P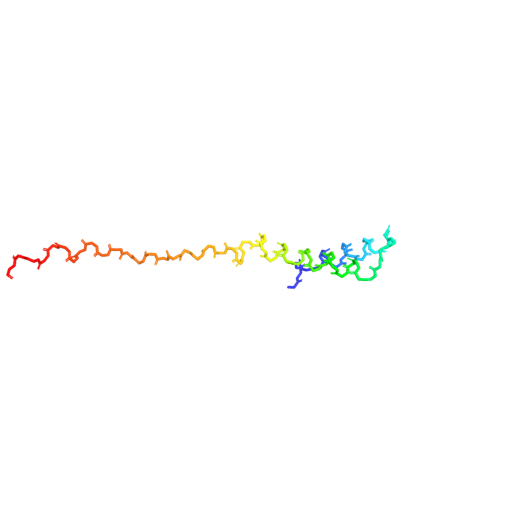rotein AF-A0A9X8VF70-F1 (afdb_monomer)

Radius of gyration: 24.57 Å; Cα contacts (8 Å, |Δi|>4): 9; chains: 1; bounding box: 64×23×58 Å

Mean predicted aligned error: 14.95 Å

Sequence (64 aa):
AGYLMPFFYLGFVTAAFTNFNLVALGVIGVVMAVLYIQLSPKYNKSQVVQAGPANANDLDNELD

pLDDT: mean 72.44, std 13.45, range [48.34, 91.69]

Solvent-accessible surface area (backbone atoms only — not comparable to full-atom values): 4212 Å² total; per-residue (Å²): 122,82,84,54,54,64,58,54,54,49,52,53,53,49,56,75,77,43,96,66,54,73,67,56,56,49,52,53,52,52,52,53,50,53,48,50,52,68,68,36,63,86,67,57,55,68,78,71,74,70,74,64,80,79,70,82,69,78,80,80,74,90,84,130

Structure (mmCIF, N/CA/C/O backbone):
data_AF-A0A9X8VF70-F1
#
_entry.id   AF-A0A9X8VF70-F1
#
loop_
_atom_site.group_PDB
_atom_site.id
_atom_site.type_symbol
_atom_site.label_atom_id
_atom_site.label_alt_id
_atom_site.label_comp_id
_atom_site.label_asym_id
_atom_site.label_entity_id
_atom_site.label_seq_id
_atom_site.pdbx_PDB_ins_code
_atom_site.Cartn_x
_atom_site.Cartn_y
_atom_site.Cartn_z
_atom_site.occupancy
_atom_site.B_iso_or_equiv
_atom_site.auth_seq_id
_atom_site.auth_comp_id
_atom_site.auth_asym_id
_atom_site.auth_atom_id
_atom_site.pdbx_PDB_model_num
ATOM 1 N N . ALA A 1 1 ? -8.005 17.157 5.524 1.00 52.72 1 ALA A N 1
ATOM 2 C CA . ALA A 1 1 ? -7.249 16.612 4.377 1.00 52.72 1 ALA A CA 1
ATOM 3 C C . ALA A 1 1 ? -5.740 16.451 4.637 1.00 52.72 1 ALA A C 1
ATOM 5 O O . ALA A 1 1 ? -5.134 15.613 3.987 1.00 52.72 1 ALA A O 1
ATOM 6 N N . GLY A 1 2 ? -5.120 17.169 5.590 1.00 60.59 2 GLY A N 1
ATOM 7 C CA . GLY A 1 2 ? -3.663 17.089 5.833 1.00 60.59 2 GLY A CA 1
ATOM 8 C C . GLY A 1 2 ? -3.104 15.727 6.289 1.00 60.59 2 GLY A C 1
ATOM 9 O O . GLY A 1 2 ? -1.910 15.499 6.175 1.00 60.59 2 GLY A O 1
ATOM 10 N N . TYR A 1 3 ? -3.948 14.797 6.748 1.00 63.66 3 TYR A N 1
ATOM 11 C CA . TYR A 1 3 ? -3.544 13.468 7.239 1.00 63.66 3 TYR A CA 1
ATOM 12 C C . TYR A 1 3 ? -3.354 12.404 6.141 1.00 63.66 3 TYR A C 1
ATOM 14 O O . TYR A 1 3 ? -2.806 11.346 6.430 1.00 63.66 3 TYR A O 1
ATOM 22 N N . LEU A 1 4 ? -3.765 12.666 4.892 1.00 66.06 4 LEU A N 1
ATOM 23 C CA . LEU A 1 4 ? -3.524 11.748 3.762 1.00 66.06 4 LEU A CA 1
ATOM 24 C C . LEU A 1 4 ? -2.221 12.040 3.003 1.00 66.06 4 LEU A C 1
ATOM 26 O O . LEU A 1 4 ? -1.712 11.166 2.306 1.00 66.06 4 LEU A O 1
ATOM 30 N N . MET A 1 5 ? -1.661 13.245 3.152 1.00 76.88 5 MET A N 1
ATOM 31 C CA . MET A 1 5 ? -0.434 13.655 2.459 1.00 76.88 5 MET A CA 1
ATOM 32 C C . MET A 1 5 ? 0.772 12.724 2.703 1.00 76.88 5 MET A C 1
ATOM 34 O O . MET A 1 5 ? 1.484 12.446 1.740 1.00 76.88 5 MET A O 1
ATOM 38 N N . PRO A 1 6 ? 0.993 12.164 3.912 1.00 76.88 6 PRO A N 1
ATOM 39 C CA . PRO A 1 6 ? 2.110 11.246 4.151 1.00 76.88 6 PRO A CA 1
ATOM 40 C C . PRO A 1 6 ? 2.064 9.984 3.278 1.00 76.88 6 PRO A C 1
ATOM 42 O O . PRO A 1 6 ? 3.100 9.529 2.802 1.00 76.88 6 PRO A O 1
ATOM 45 N N . PHE A 1 7 ? 0.870 9.443 3.016 1.00 79.75 7 PHE A N 1
ATOM 46 C CA . PHE A 1 7 ? 0.704 8.230 2.208 1.00 79.75 7 PHE A CA 1
ATOM 47 C C . PHE A 1 7 ? 1.025 8.468 0.732 1.00 79.75 7 PHE A C 1
ATOM 49 O O . PHE A 1 7 ? 1.588 7.596 0.075 1.00 79.75 7 PHE A O 1
ATOM 56 N N . PHE A 1 8 ? 0.718 9.662 0.224 1.00 80.62 8 PHE A N 1
ATOM 57 C CA . PHE A 1 8 ? 1.053 10.049 -1.142 1.00 80.62 8 PHE A CA 1
ATOM 58 C C . PHE A 1 8 ? 2.572 10.166 -1.341 1.00 80.62 8 PHE A C 1
ATOM 60 O O . PHE A 1 8 ? 3.112 9.588 -2.283 1.00 80.62 8 PHE A O 1
ATOM 67 N N . TYR A 1 9 ? 3.277 10.834 -0.421 1.00 84.00 9 TYR A N 1
ATOM 68 C CA . TYR A 1 9 ? 4.739 10.939 -0.486 1.00 84.00 9 TYR A CA 1
ATOM 69 C C . TYR A 1 9 ? 5.424 9.579 -0.329 1.00 84.00 9 TYR A C 1
ATOM 71 O O . TYR A 1 9 ? 6.370 9.284 -1.056 1.00 84.00 9 TYR A O 1
ATOM 79 N N . LEU A 1 10 ? 4.921 8.726 0.567 1.00 84.44 10 LEU A N 1
ATOM 80 C CA . LEU A 1 10 ? 5.448 7.376 0.755 1.00 84.44 10 LEU A CA 1
ATOM 81 C C . LEU A 1 10 ? 5.272 6.536 -0.514 1.00 84.44 10 LEU A C 1
ATOM 83 O O . LEU A 1 10 ? 6.235 5.928 -0.974 1.00 84.44 10 LEU A O 1
ATOM 87 N N . GLY A 1 11 ? 4.081 6.541 -1.120 1.00 85.12 11 GLY A N 1
ATOM 88 C CA . GLY A 1 11 ? 3.831 5.848 -2.386 1.00 85.12 11 GLY A CA 1
ATOM 89 C C . GLY A 1 11 ? 4.742 6.335 -3.518 1.00 85.12 11 GLY A C 1
ATOM 90 O O . GLY A 1 11 ? 5.306 5.517 -4.241 1.00 85.12 11 GLY A O 1
ATOM 91 N N . PHE A 1 12 ? 4.953 7.651 -3.619 1.00 86.06 12 PHE A N 1
ATOM 92 C CA . PHE A 1 12 ? 5.830 8.253 -4.626 1.00 86.06 12 PHE A CA 1
ATOM 93 C C . PHE A 1 12 ? 7.304 7.861 -4.442 1.00 86.06 12 PHE A C 1
ATOM 95 O O . PHE A 1 12 ? 7.952 7.432 -5.396 1.00 86.06 12 PHE A O 1
ATOM 102 N N . VAL A 1 13 ? 7.826 7.938 -3.213 1.00 86.94 13 VAL A N 1
ATOM 103 C CA . VAL A 1 13 ? 9.203 7.517 -2.902 1.00 86.94 13 VAL A CA 1
ATOM 104 C C . VAL A 1 13 ? 9.368 6.020 -3.156 1.00 86.94 13 VAL A C 1
ATOM 106 O O . VAL A 1 13 ? 10.337 5.604 -3.781 1.00 86.94 13 VAL A O 1
ATOM 109 N N . THR A 1 14 ? 8.398 5.203 -2.748 1.00 84.50 14 THR A N 1
ATOM 110 C CA . THR A 1 14 ? 8.466 3.749 -2.946 1.00 84.50 14 THR A CA 1
ATOM 111 C C . THR A 1 14 ? 8.490 3.404 -4.436 1.00 84.50 14 THR A C 1
ATOM 113 O O . THR A 1 14 ? 9.303 2.583 -4.850 1.00 84.50 14 THR A O 1
ATOM 116 N N . ALA A 1 15 ? 7.688 4.076 -5.268 1.00 83.69 15 ALA A N 1
ATOM 117 C CA . ALA A 1 15 ? 7.704 3.894 -6.721 1.00 83.69 15 ALA A CA 1
ATOM 118 C C . ALA A 1 15 ? 9.034 4.317 -7.375 1.00 83.69 15 ALA A C 1
ATOM 120 O O . ALA A 1 15 ? 9.453 3.700 -8.348 1.00 83.69 15 ALA A O 1
ATOM 121 N N . ALA A 1 16 ? 9.725 5.329 -6.836 1.00 84.88 16 ALA A N 1
ATOM 122 C CA . ALA A 1 16 ? 11.011 5.786 -7.370 1.00 84.88 16 ALA A CA 1
ATOM 123 C C . ALA A 1 16 ? 12.161 4.785 -7.142 1.00 84.88 16 ALA A C 1
ATOM 125 O O . ALA A 1 16 ? 13.116 4.764 -7.917 1.00 84.88 16 ALA A O 1
ATOM 126 N N . PHE A 1 17 ? 12.076 3.955 -6.096 1.00 84.31 17 PHE A N 1
ATOM 127 C CA . PHE A 1 17 ? 13.135 3.011 -5.712 1.00 84.31 17 PHE A CA 1
ATOM 128 C C . PHE A 1 17 ? 12.765 1.534 -5.917 1.00 84.31 17 PHE A C 1
ATOM 130 O O . PHE A 1 17 ? 13.591 0.658 -5.661 1.00 84.31 17 PHE A O 1
ATOM 137 N N . THR A 1 18 ? 11.549 1.227 -6.383 1.00 81.38 18 THR A N 1
ATOM 138 C CA . THR A 1 18 ? 11.088 -0.153 -6.597 1.00 81.38 18 THR A CA 1
ATOM 139 C C . THR A 1 18 ? 10.649 -0.381 -8.040 1.00 81.38 18 THR A C 1
ATOM 141 O O . THR A 1 18 ? 9.935 0.423 -8.626 1.00 81.38 18 THR A O 1
ATOM 144 N N . ASN A 1 19 ? 11.038 -1.520 -8.618 1.00 85.12 19 ASN A N 1
ATOM 145 C CA . ASN A 1 19 ? 10.606 -1.943 -9.957 1.00 85.12 19 ASN A CA 1
ATOM 146 C C . ASN A 1 19 ? 9.287 -2.730 -9.887 1.00 85.12 19 ASN A C 1
ATOM 148 O O . ASN A 1 19 ? 9.175 -3.840 -10.409 1.00 85.12 19 ASN A O 1
ATOM 152 N N . PHE A 1 20 ? 8.295 -2.193 -9.178 1.00 84.56 20 PHE A N 1
ATOM 153 C CA . PHE A 1 20 ? 6.977 -2.813 -9.098 1.00 84.56 20 PHE A CA 1
ATOM 154 C C . PHE A 1 20 ? 6.094 -2.383 -10.265 1.00 84.56 20 PHE A C 1
ATOM 156 O O . PHE A 1 20 ? 6.119 -1.239 -10.712 1.00 84.56 20 PHE A O 1
ATOM 163 N N . ASN A 1 21 ? 5.267 -3.312 -10.744 1.00 86.62 21 ASN A N 1
ATOM 164 C CA . ASN A 1 21 ? 4.231 -2.985 -11.715 1.00 86.62 21 ASN A CA 1
ATOM 165 C C . ASN A 1 21 ? 3.204 -2.022 -11.081 1.00 86.62 21 ASN A C 1
ATOM 167 O O . ASN A 1 21 ? 2.940 -2.098 -9.878 1.00 86.62 21 ASN A O 1
ATOM 171 N N . LEU A 1 22 ? 2.568 -1.171 -11.893 1.00 86.81 22 LEU A N 1
ATOM 172 C CA . LEU A 1 22 ? 1.500 -0.254 -11.471 1.00 86.81 22 LEU A CA 1
ATOM 173 C C . LEU A 1 22 ? 0.386 -0.979 -10.705 1.00 86.81 22 LEU A C 1
ATOM 175 O O . LEU A 1 22 ? -0.149 -0.448 -9.735 1.00 86.81 22 LEU A O 1
ATOM 179 N N . VAL A 1 23 ? 0.087 -2.222 -11.095 1.00 89.00 23 VAL A N 1
ATOM 180 C CA . VAL A 1 23 ? -0.880 -3.076 -10.392 1.00 89.00 23 VAL A CA 1
ATOM 181 C C . VAL A 1 23 ? -0.416 -3.389 -8.966 1.00 89.00 23 VAL A C 1
ATOM 183 O O . VAL A 1 23 ? -1.196 -3.258 -8.029 1.00 89.00 23 VAL A O 1
ATOM 186 N N . ALA A 1 24 ? 0.856 -3.754 -8.778 1.00 87.38 24 ALA A N 1
ATOM 187 C CA . ALA A 1 24 ? 1.403 -4.073 -7.460 1.00 87.38 24 ALA A CA 1
ATOM 188 C C . ALA A 1 24 ? 1.428 -2.838 -6.543 1.00 87.38 24 ALA A C 1
ATOM 190 O O . ALA A 1 24 ? 1.025 -2.930 -5.384 1.00 87.38 24 ALA A O 1
ATOM 191 N N . LEU A 1 25 ? 1.801 -1.667 -7.074 1.00 88.06 25 LEU A N 1
ATOM 192 C CA . LEU A 1 25 ? 1.722 -0.400 -6.337 1.00 88.06 25 LEU A CA 1
ATOM 193 C C . LEU A 1 25 ? 0.277 -0.052 -5.941 1.00 88.06 25 LEU A C 1
ATOM 195 O O . LEU A 1 25 ? 0.035 0.386 -4.815 1.00 88.06 25 LEU A O 1
ATOM 199 N N . GLY A 1 26 ? -0.690 -0.309 -6.827 1.00 87.38 26 GLY A N 1
ATOM 200 C CA . GLY A 1 26 ? -2.114 -0.132 -6.540 1.00 87.38 26 GLY A CA 1
ATOM 201 C C . GLY A 1 26 ? -2.606 -1.026 -5.398 1.00 87.38 26 GLY A C 1
ATOM 202 O O . GLY A 1 26 ? -3.250 -0.537 -4.470 1.00 87.38 26 GLY A O 1
ATOM 203 N N . VAL A 1 27 ? -2.253 -2.316 -5.416 1.00 91.69 27 VAL A N 1
ATOM 204 C CA . VAL A 1 27 ? -2.643 -3.269 -4.360 1.00 91.69 27 VAL A CA 1
ATOM 205 C C . VAL A 1 27 ? -2.053 -2.868 -3.005 1.00 91.69 27 VAL A C 1
ATOM 207 O O . VAL A 1 27 ? -2.776 -2.855 -2.010 1.00 91.69 27 VAL A O 1
ATOM 210 N N . ILE A 1 28 ? -0.778 -2.466 -2.959 1.00 88.94 28 ILE A N 1
ATOM 211 C CA . ILE A 1 28 ? -0.126 -1.991 -1.726 1.00 88.94 28 ILE A CA 1
ATOM 212 C C . ILE A 1 28 ? -0.847 -0.755 -1.166 1.00 88.94 28 ILE A C 1
ATOM 214 O O . ILE A 1 28 ? -1.120 -0.689 0.034 1.00 88.94 28 ILE A O 1
ATOM 218 N N . GLY A 1 29 ? -1.210 0.202 -2.026 1.00 88.9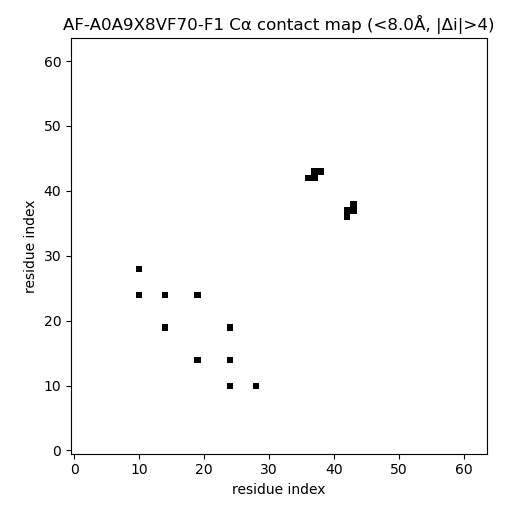4 29 GLY A N 1
ATOM 219 C CA . GLY A 1 29 ? -1.963 1.392 -1.623 1.00 88.94 29 GLY A CA 1
ATOM 220 C C . GLY A 1 29 ? -3.339 1.064 -1.035 1.00 88.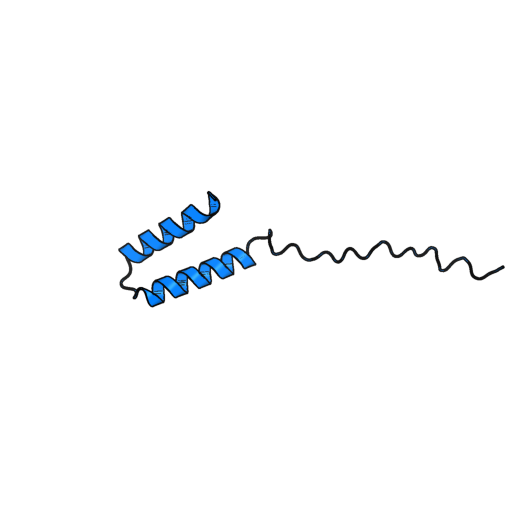94 29 GLY A C 1
ATOM 221 O O . GLY A 1 29 ? -3.708 1.611 0.005 1.00 88.94 29 GLY A O 1
ATOM 222 N N . VAL A 1 30 ? -4.073 0.129 -1.650 1.00 88.75 30 VAL A N 1
ATOM 223 C CA . VAL A 1 30 ? -5.386 -0.323 -1.156 1.00 88.75 30 VAL A CA 1
ATOM 224 C C . VAL A 1 30 ? -5.261 -1.016 0.202 1.00 88.75 30 VAL A C 1
ATOM 226 O O . VAL A 1 30 ? -6.025 -0.701 1.114 1.00 88.75 30 VAL A O 1
ATOM 229 N N . VAL A 1 31 ? -4.276 -1.903 0.379 1.00 89.50 31 VAL A N 1
ATOM 230 C CA . VAL A 1 31 ? -4.027 -2.571 1.669 1.00 89.50 31 VAL A CA 1
ATOM 231 C C . VAL A 1 31 ? -3.710 -1.546 2.761 1.00 89.50 31 VAL A C 1
ATOM 233 O O . VAL A 1 31 ? -4.310 -1.591 3.835 1.00 89.50 31 VAL A O 1
ATOM 236 N N . MET A 1 32 ? -2.839 -0.572 2.480 1.00 85.00 32 MET A N 1
ATOM 237 C CA . MET A 1 32 ? -2.504 0.505 3.423 1.00 85.00 32 MET A CA 1
ATOM 238 C C . MET A 1 32 ? -3.719 1.375 3.776 1.00 85.00 32 MET A C 1
ATOM 240 O O . MET A 1 32 ? -3.873 1.763 4.934 1.00 85.00 32 MET A O 1
ATOM 244 N N . ALA A 1 33 ? -4.613 1.645 2.821 1.00 84.19 33 ALA A N 1
ATOM 245 C CA . ALA A 1 33 ? -5.846 2.393 3.068 1.00 84.19 33 ALA A CA 1
ATOM 246 C C . ALA A 1 33 ? -6.820 1.625 3.977 1.00 84.19 33 ALA A C 1
ATOM 248 O O . ALA A 1 33 ? -7.368 2.195 4.922 1.00 84.19 33 ALA A O 1
ATOM 249 N N . VAL A 1 34 ? -7.003 0.326 3.728 1.00 83.88 34 VAL A N 1
ATOM 250 C CA . VAL A 1 34 ? -7.858 -0.541 4.552 1.00 83.88 34 VAL A CA 1
ATOM 251 C C . VAL A 1 34 ? -7.311 -0.647 5.975 1.00 83.88 34 VAL A C 1
ATOM 253 O O . VAL A 1 34 ? -8.071 -0.492 6.932 1.00 83.88 34 VAL A O 1
ATOM 256 N N . LEU A 1 35 ? -5.998 -0.840 6.125 1.00 82.12 35 LEU A N 1
ATOM 257 C CA . LEU A 1 35 ? -5.347 -0.841 7.435 1.00 82.12 35 LEU A CA 1
ATOM 258 C C . LEU A 1 35 ? -5.495 0.510 8.137 1.00 82.12 35 LEU A C 1
ATOM 260 O O . LEU A 1 35 ? -5.818 0.535 9.316 1.00 82.12 35 LEU A O 1
ATOM 264 N N . TYR A 1 36 ? -5.334 1.634 7.436 1.00 78.81 36 TYR A N 1
ATOM 265 C CA . TYR A 1 36 ? -5.520 2.961 8.029 1.00 78.81 36 TYR A CA 1
ATOM 266 C C . TYR A 1 36 ? -6.941 3.165 8.572 1.00 78.81 36 TYR A C 1
ATOM 268 O O . TYR A 1 36 ? -7.117 3.682 9.677 1.00 78.81 36 TYR A O 1
ATOM 276 N N . ILE A 1 37 ? -7.957 2.719 7.830 1.00 77.69 37 ILE A N 1
ATOM 277 C CA . ILE A 1 37 ? -9.359 2.796 8.261 1.00 77.69 37 ILE A CA 1
ATOM 278 C C . ILE A 1 37 ? -9.580 1.926 9.502 1.00 77.69 37 ILE A C 1
ATOM 280 O O . ILE A 1 37 ? -10.126 2.421 10.488 1.00 77.69 37 ILE A O 1
ATOM 284 N N . GLN A 1 38 ? -9.106 0.676 9.475 1.00 70.00 38 GLN A N 1
ATOM 285 C CA . GLN A 1 38 ? -9.268 -0.272 10.580 1.00 70.00 38 GLN A CA 1
ATOM 286 C C . GLN A 1 38 ? -8.445 0.082 11.818 1.00 70.00 38 GLN A C 1
ATOM 288 O O . GLN A 1 38 ? -8.864 -0.237 12.919 1.00 70.00 38 GLN A O 1
ATOM 293 N N . LEU A 1 39 ? -7.282 0.718 11.682 1.00 68.88 39 LEU A N 1
ATOM 294 C CA . LEU A 1 39 ? -6.438 1.072 12.825 1.00 68.88 39 LEU A CA 1
ATOM 295 C C . LEU A 1 39 ? -6.806 2.435 13.412 1.00 68.88 39 LEU A C 1
ATOM 297 O O . LEU A 1 39 ? -6.489 2.707 14.569 1.00 68.88 39 LEU A O 1
ATOM 301 N N . SER A 1 40 ? -7.478 3.303 12.645 1.00 66.31 40 SER A N 1
ATOM 302 C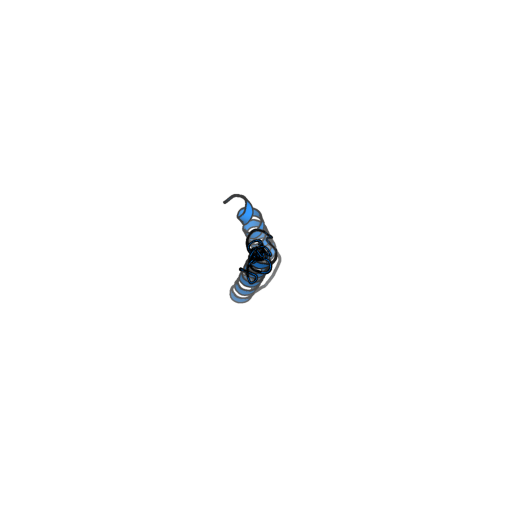 CA . SER A 1 40 ? -7.909 4.589 13.179 1.00 66.31 40 SER A CA 1
ATOM 303 C C . SER A 1 40 ? -9.068 4.390 14.181 1.00 66.31 40 SER A C 1
ATOM 305 O O . SER A 1 40 ? -10.160 3.942 13.813 1.00 66.31 40 SER A O 1
ATOM 307 N N . PRO A 1 41 ? -8.896 4.781 15.459 1.00 58.06 41 PRO A N 1
ATOM 308 C CA . PRO A 1 41 ? -9.928 4.644 16.496 1.00 58.06 41 PRO A CA 1
ATOM 309 C C . PRO A 1 41 ? -11.178 5.502 16.231 1.00 58.06 41 PRO A C 1
ATOM 311 O O . PRO A 1 41 ? -12.165 5.422 16.955 1.00 58.06 41 PRO A O 1
ATOM 314 N N . LYS A 1 42 ? -11.158 6.323 15.171 1.00 60.25 42 LYS A N 1
ATOM 315 C CA . LYS A 1 42 ? -12.303 7.094 14.684 1.00 60.25 42 LYS A CA 1
ATOM 316 C C . LYS A 1 42 ? -13.412 6.200 14.106 1.00 60.25 42 LYS A C 1
ATOM 318 O O . LYS A 1 42 ? -14.573 6.595 14.199 1.00 60.25 42 LYS A O 1
ATOM 323 N N . TYR A 1 43 ? -13.071 5.030 13.555 1.00 56.19 43 TYR A N 1
ATOM 324 C CA . TYR A 1 43 ? -14.035 4.035 13.054 1.00 56.19 43 TYR A CA 1
ATOM 325 C C . TYR A 1 43 ? -14.186 2.834 13.997 1.00 56.19 43 TYR A C 1
ATOM 327 O O . TYR A 1 43 ? -15.274 2.279 14.079 1.00 56.19 43 TYR A O 1
ATOM 335 N N . ASN A 1 44 ? -13.164 2.528 14.807 1.00 56.72 44 ASN A N 1
ATOM 336 C CA . ASN A 1 44 ? -13.285 1.633 15.967 1.00 56.72 44 ASN A CA 1
ATOM 337 C C . ASN A 1 44 ? -13.795 2.366 17.209 1.00 56.72 44 ASN A C 1
ATOM 339 O O . ASN A 1 44 ? -13.352 2.095 18.328 1.00 56.72 44 ASN A O 1
ATOM 343 N N . LYS A 1 45 ? -14.760 3.278 17.049 1.00 58.81 45 LYS A N 1
ATOM 344 C CA . LYS A 1 45 ? -15.685 3.479 18.156 1.00 58.81 45 LYS A CA 1
ATOM 345 C C . LYS A 1 45 ? -16.396 2.147 18.273 1.00 58.81 45 LYS A C 1
ATOM 347 O O . LYS A 1 45 ? -17.356 1.92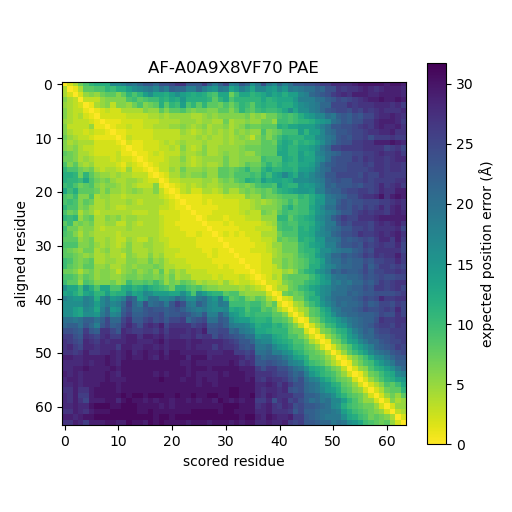1 17.542 1.00 58.81 45 LYS A O 1
ATOM 352 N N . SER A 1 46 ? -15.875 1.266 19.138 1.00 58.38 46 SER A N 1
ATOM 353 C CA . SER A 1 46 ? -16.653 0.202 19.748 1.00 58.38 46 SER A CA 1
ATOM 354 C C . SER A 1 46 ? -18.002 0.833 19.958 1.00 58.38 46 SER A C 1
ATOM 356 O O . SER A 1 46 ? -18.095 1.862 20.636 1.00 58.38 46 SER A O 1
ATOM 358 N N . GLN A 1 47 ? -18.991 0.338 19.224 1.00 56.59 47 GLN A N 1
ATOM 359 C CA . GLN A 1 47 ? -20.363 0.681 19.472 1.00 56.59 47 GLN A CA 1
ATOM 360 C C . GLN A 1 47 ? -20.531 0.250 20.919 1.00 56.59 47 GLN A C 1
ATOM 362 O O . GLN A 1 47 ? -20.698 -0.930 21.214 1.00 56.59 47 GLN A O 1
ATOM 367 N N . VAL A 1 48 ? -20.317 1.191 21.840 1.00 55.44 48 VAL A N 1
ATOM 368 C CA . VAL A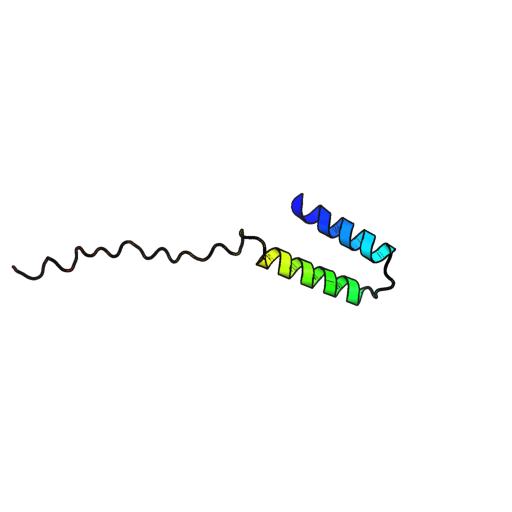 1 48 ? -20.782 1.071 23.197 1.00 55.44 48 VAL A CA 1
ATOM 369 C C . VAL A 1 48 ? -22.263 1.044 22.921 1.00 55.44 48 VAL A C 1
ATOM 371 O O . VAL A 1 48 ? -22.884 2.074 22.661 1.00 55.44 48 VAL A O 1
ATOM 374 N N . VAL A 1 49 ? -22.790 -0.171 22.778 1.00 56.75 49 VAL A N 1
ATOM 375 C CA . VAL A 1 49 ? -24.184 -0.436 23.027 1.00 56.75 49 VAL A CA 1
ATOM 376 C C . VAL A 1 49 ? -24.313 0.103 24.430 1.00 56.75 49 VAL A C 1
ATOM 378 O O . VAL A 1 49 ? -23.855 -0.509 25.393 1.00 56.75 49 VAL A O 1
ATOM 381 N N . GLN A 1 50 ? -24.742 1.358 24.509 1.00 52.47 50 GLN A N 1
ATOM 382 C CA . GLN A 1 50 ? -25.130 1.981 25.740 1.00 52.47 50 GLN A CA 1
ATOM 383 C C . GLN A 1 50 ? -26.320 1.130 26.135 1.00 52.47 50 GLN A C 1
ATOM 385 O O . GLN A 1 50 ? -27.429 1.339 25.648 1.00 52.47 50 GLN A O 1
ATOM 390 N N . ALA A 1 51 ? -26.041 0.068 26.896 1.00 54.97 51 ALA A N 1
ATOM 391 C CA . ALA A 1 51 ? -27.036 -0.577 27.707 1.00 54.97 51 ALA A CA 1
ATOM 392 C C . ALA A 1 51 ? -27.608 0.589 28.498 1.00 54.97 51 ALA A C 1
ATOM 394 O O . ALA A 1 51 ? -26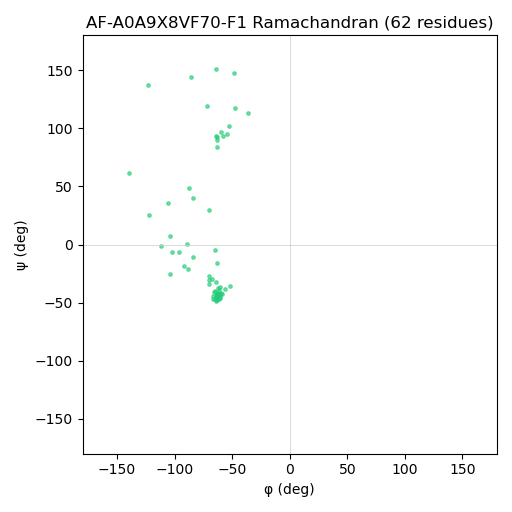.931 1.170 29.352 1.00 54.97 51 ALA A O 1
ATOM 395 N N . GLY A 1 52 ? -28.789 1.040 28.066 1.00 53.94 52 GLY A N 1
ATOM 396 C CA . GLY A 1 52 ? -29.557 2.012 28.811 1.00 53.94 52 GLY A CA 1
ATOM 397 C C . GLY A 1 52 ? -29.613 1.520 30.252 1.00 53.94 52 GLY A C 1
ATOM 398 O O . GLY A 1 52 ? -29.556 0.302 30.461 1.00 53.94 52 GLY A O 1
ATOM 399 N N . PRO A 1 53 ? -29.641 2.433 31.234 1.00 48.34 53 PRO A N 1
ATOM 400 C CA . PRO A 1 53 ? -29.711 2.035 32.627 1.00 48.34 53 PR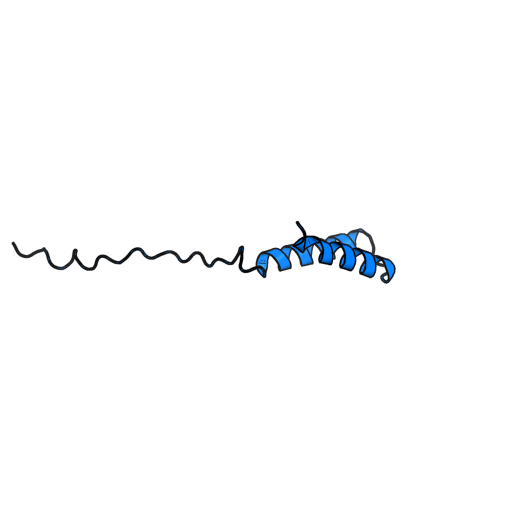O A CA 1
ATOM 401 C C . PRO A 1 53 ? -30.806 0.980 32.732 1.00 48.34 53 PRO A C 1
ATOM 403 O O . PRO A 1 53 ? -31.950 1.242 32.358 1.00 48.34 53 PRO A O 1
ATOM 406 N N . ALA A 1 54 ? -30.428 -0.235 33.136 1.00 56.81 54 ALA A N 1
ATOM 407 C CA . ALA A 1 54 ? -31.398 -1.201 33.593 1.00 56.81 54 ALA A CA 1
ATOM 408 C C . ALA A 1 54 ? -32.058 -0.504 34.778 1.00 56.81 54 ALA A C 1
ATOM 410 O O . ALA A 1 54 ? -31.472 -0.417 35.857 1.00 56.81 54 ALA A O 1
ATOM 411 N N . ASN A 1 55 ? -33.208 0.120 34.522 1.00 52.31 55 ASN A N 1
ATOM 412 C CA . ASN A 1 55 ? -34.103 0.615 35.544 1.00 52.31 55 ASN A CA 1
ATOM 413 C C . ASN A 1 55 ? -34.555 -0.638 36.287 1.00 52.31 55 ASN A C 1
ATOM 415 O O . ASN A 1 55 ? -35.593 -1.220 36.000 1.00 52.31 55 ASN A O 1
ATOM 419 N N . ALA A 1 56 ? -33.739 -1.072 37.242 1.00 55.81 56 ALA A N 1
ATOM 420 C CA . ALA A 1 56 ? -34.054 -2.096 38.223 1.00 55.81 56 ALA A CA 1
ATOM 421 C C . ALA A 1 56 ? -35.094 -1.578 39.238 1.00 55.81 56 ALA A C 1
ATOM 423 O O . ALA A 1 56 ? -35.081 -1.986 40.389 1.00 55.81 56 ALA A O 1
ATOM 424 N N . ASN A 1 57 ? -35.962 -0.656 38.808 1.00 55.56 57 ASN A N 1
ATOM 425 C CA . ASN A 1 57 ? -37.020 -0.037 39.596 1.00 55.56 57 ASN A CA 1
ATOM 426 C C . ASN A 1 57 ? -38.401 -0.637 39.263 1.00 55.56 57 ASN A C 1
ATOM 428 O O . ASN A 1 57 ? -39.363 -0.321 39.947 1.00 55.56 57 ASN A O 1
ATOM 432 N N . ASP A 1 58 ? -38.504 -1.510 38.250 1.00 58.19 58 ASP A N 1
ATOM 433 C CA . ASP A 1 58 ? -39.759 -2.198 37.884 1.00 58.19 58 ASP A CA 1
ATOM 434 C C . ASP A 1 58 ? -39.971 -3.531 38.633 1.00 58.19 58 ASP A C 1
ATOM 436 O O . ASP A 1 58 ? -40.969 -4.208 38.412 1.00 58.19 58 ASP A O 1
ATOM 440 N N . LEU A 1 59 ? -39.051 -3.931 39.521 1.00 59.56 59 LEU A N 1
ATOM 441 C CA . LEU A 1 59 ? -39.147 -5.188 40.286 1.00 59.56 59 LEU A CA 1
ATOM 442 C C . LEU A 1 59 ? -39.753 -5.016 41.6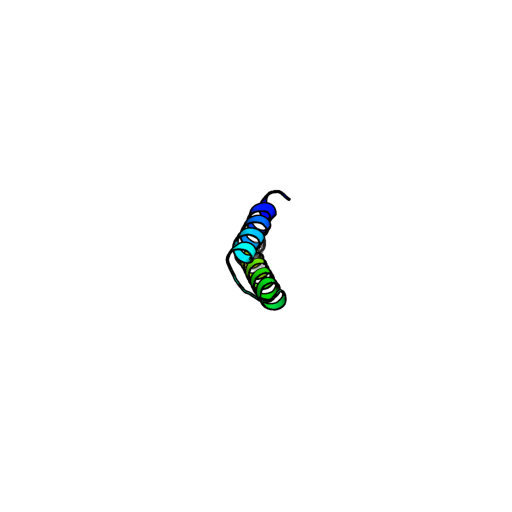92 1.00 59.56 59 LEU A C 1
ATOM 444 O O . LEU A 1 59 ? -40.006 -6.016 42.357 1.00 59.56 59 LEU A O 1
ATOM 448 N N . ASP A 1 60 ? -40.010 -3.779 42.133 1.00 64.06 60 ASP A N 1
ATOM 449 C CA . ASP A 1 60 ? -40.435 -3.467 43.510 1.00 64.06 60 ASP A CA 1
ATOM 450 C C . ASP A 1 60 ? -41.941 -3.143 43.651 1.00 64.06 60 ASP A C 1
ATOM 452 O O . ASP A 1 60 ? -42.378 -2.756 44.733 1.00 64.06 60 ASP A O 1
ATOM 456 N N . ASN A 1 61 ? -42.759 -3.299 42.597 1.00 66.44 61 ASN A N 1
ATOM 457 C CA . ASN A 1 61 ? -44.138 -2.773 42.571 1.00 66.44 61 ASN A CA 1
ATOM 458 C C . ASN A 1 61 ? -45.265 -3.810 42.331 1.00 66.44 61 ASN A C 1
ATOM 460 O O . ASN A 1 61 ? -46.338 -3.433 41.864 1.00 66.44 61 ASN A O 1
ATOM 464 N N . GLU A 1 62 ? -45.060 -5.092 42.667 1.00 66.94 62 GLU A N 1
ATOM 465 C CA . GLU A 1 62 ? -46.086 -6.161 42.572 1.00 66.94 62 GLU A CA 1
ATOM 466 C C . GLU A 1 62 ? -46.678 -6.598 43.939 1.00 66.94 62 GLU A C 1
ATOM 468 O O . GLU A 1 62 ? -46.978 -7.774 44.147 1.00 66.94 62 GLU A O 1
ATOM 473 N N . LEU A 1 63 ? -46.853 -5.670 44.892 1.00 68.44 63 LEU A N 1
ATOM 474 C CA . LEU A 1 63 ? -47.533 -5.929 46.177 1.00 68.44 63 LEU A CA 1
ATOM 475 C C . LEU A 1 63 ? -48.460 -4.772 46.627 1.00 68.44 63 LEU A C 1
ATOM 477 O O . LEU A 1 63 ? -48.257 -4.198 47.697 1.00 68.44 63 LEU A O 1
ATOM 481 N N . ASP A 1 64 ? -49.490 -4.464 45.830 1.00 63.06 64 ASP A N 1
ATOM 482 C CA . ASP A 1 64 ? -50.767 -3.851 46.272 1.00 63.06 64 ASP A CA 1
ATOM 483 C C . ASP A 1 64 ? -51.914 -4.303 45.346 1.00 63.06 64 ASP A C 1
ATOM 485 O O . ASP A 1 64 ? -51.757 -4.162 44.108 1.00 63.06 64 ASP A O 1
#

Organism: Serratia marcescens (NCBI:txid615)

Foldseek 3Di:
DVVCVVLVVVLVVCVVPDPDDPVVSVVVSVVVVVCCCVVPVVNVPVPPPVPDPPPPVVPPPPDD

Secondary structure (DSSP, 8-state):
-TTSHHHHHHHHHHHHH----HHHHHHHHHHHHHHHHHHSTTT------------TTSSS----